Protein AF-A0A6G2DEB3-F1 (afdb_monomer_lite)

Foldseek 3Di:
DQVVCVVVDDPDDDDDDPDPLLVVLVVCVVVVHQEDEDAPPDDPVVVVVNCVSNPRGHYHYDYCPVVVVVVDDDPVRVVVVVLLVVLQVVLVVVLVVVDDPPDDPVNSQVSSQVSSVVSPDPTDPDRDDDD

Structure (mmCIF, N/CA/C/O backbone):
data_AF-A0A6G2DEB3-F1
#
_entry.id   AF-A0A6G2DEB3-F1
#
loop_
_atom_site.group_PDB
_atom_site.id
_atom_site.type_symbol
_atom_site.label_atom_id
_atom_site.label_alt_id
_atom_site.label_comp_id
_atom_site.label_asym_id
_atom_site.label_entity_id
_atom_site.label_seq_id
_atom_site.pdbx_PDB_ins_code
_atom_site.Cartn_x
_atom_site.Cartn_y
_atom_site.Cartn_z
_atom_site.occupancy
_atom_site.B_iso_or_equiv
_atom_site.auth_seq_id
_atom_site.auth_comp_id
_atom_site.auth_asym_id
_atom_site.auth_atom_id
_atom_site.pdbx_PDB_model_num
ATOM 1 N N . TYR A 1 1 ? -14.029 15.409 -1.869 1.00 71.56 1 TYR A N 1
ATOM 2 C CA . TYR A 1 1 ? -13.903 14.253 -0.960 1.00 71.56 1 TYR A CA 1
ATOM 3 C C . TYR A 1 1 ? -15.184 13.427 -0.877 1.00 71.56 1 TYR A C 1
ATOM 5 O O . TYR A 1 1 ? -15.167 12.327 -1.400 1.00 71.56 1 TYR A O 1
ATOM 13 N N . ILE A 1 2 ? -16.314 13.939 -0.364 1.00 86.38 2 ILE A N 1
ATOM 14 C CA . ILE A 1 2 ? -17.564 13.143 -0.225 1.00 86.38 2 ILE A CA 1
ATOM 15 C C . ILE A 1 2 ? -18.067 12.544 -1.554 1.00 86.38 2 ILE A C 1
ATOM 17 O O . ILE A 1 2 ? -18.515 11.404 -1.584 1.00 86.38 2 ILE A O 1
ATOM 21 N N . ILE A 1 3 ? -17.989 13.299 -2.657 1.00 87.75 3 ILE A N 1
ATOM 22 C CA . ILE A 1 3 ? -18.421 12.818 -3.983 1.00 87.75 3 ILE A CA 1
ATOM 23 C C . ILE A 1 3 ? -17.578 11.618 -4.442 1.00 87.75 3 ILE A C 1
ATOM 25 O O . ILE A 1 3 ? -18.152 10.634 -4.891 1.00 87.75 3 ILE A O 1
ATOM 29 N N . ALA A 1 4 ? -16.253 11.674 -4.272 1.00 89.69 4 ALA A N 1
ATOM 30 C CA . ALA A 1 4 ? -15.354 10.571 -4.621 1.00 89.69 4 ALA A CA 1
ATOM 31 C C . ALA A 1 4 ? -15.609 9.341 -3.734 1.00 89.69 4 ALA A C 1
ATOM 33 O O . ALA A 1 4 ? -15.809 8.251 -4.253 1.00 89.69 4 ALA A O 1
ATOM 34 N N . ALA A 1 5 ? -15.757 9.527 -2.415 1.00 89.00 5 ALA A N 1
ATOM 35 C CA . ALA A 1 5 ? -16.084 8.433 -1.495 1.00 89.00 5 ALA A CA 1
ATOM 36 C C . ALA A 1 5 ? -17.380 7.699 -1.893 1.00 89.00 5 ALA A C 1
ATOM 38 O O . ALA A 1 5 ? -17.433 6.473 -1.861 1.00 89.00 5 ALA A O 1
ATOM 39 N N . LYS A 1 6 ? -18.408 8.436 -2.341 1.00 89.81 6 LYS A N 1
ATOM 40 C CA . LYS A 1 6 ? -19.673 7.866 -2.842 1.00 89.81 6 LYS A CA 1
ATOM 41 C C . LYS A 1 6 ? -19.533 7.088 -4.152 1.00 89.81 6 LYS A C 1
ATOM 43 O O . LYS A 1 6 ? -20.399 6.276 -4.452 1.00 89.81 6 LYS A O 1
ATOM 48 N N . GLN A 1 7 ? -18.515 7.387 -4.954 1.00 92.62 7 GLN A N 1
ATOM 49 C CA . GLN A 1 7 ? -18.269 6.729 -6.239 1.00 92.62 7 GLN A CA 1
ATOM 50 C C . GLN A 1 7 ? -17.363 5.504 -6.089 1.00 92.62 7 GLN A C 1
ATOM 52 O O . GLN A 1 7 ? -17.539 4.529 -6.810 1.00 92.62 7 GLN A O 1
ATOM 57 N N . GLU A 1 8 ? -16.408 5.561 -5.163 1.00 92.00 8 GLU A N 1
ATOM 58 C CA . GLU A 1 8 ? -15.361 4.548 -4.996 1.00 92.00 8 GLU A CA 1
ATOM 59 C C . GLU A 1 8 ? -15.717 3.474 -3.960 1.00 92.00 8 GLU A C 1
ATOM 61 O O . GLU A 1 8 ? -15.093 2.417 -3.937 1.00 92.00 8 GLU A O 1
ATOM 66 N N . THR A 1 9 ? -16.724 3.713 -3.113 1.00 91.12 9 THR A N 1
ATOM 67 C CA . THR A 1 9 ? -17.142 2.764 -2.072 1.00 91.12 9 THR A CA 1
ATOM 68 C C . THR A 1 9 ? -18.605 2.359 -2.230 1.00 91.12 9 THR A C 1
ATOM 70 O O . THR A 1 9 ? -19.446 3.128 -2.695 1.00 91.12 9 THR A O 1
ATOM 73 N N . SER A 1 10 ? -18.924 1.128 -1.830 1.00 92.19 10 SER A N 1
ATOM 74 C CA . SER A 1 10 ? -20.292 0.609 -1.767 1.00 92.19 10 SER A CA 1
ATOM 75 C C . SER A 1 10 ? -20.467 -0.213 -0.491 1.00 92.19 10 SER A C 1
ATOM 77 O O . SER A 1 10 ? -19.505 -0.799 -0.003 1.00 92.19 10 SER A O 1
ATOM 79 N N . GLY A 1 11 ? -21.675 -0.227 0.079 1.00 93.62 11 GLY A N 1
ATOM 80 C CA . GLY A 1 11 ? -21.955 -0.960 1.322 1.00 93.62 11 GLY A CA 1
ATOM 81 C C . GLY A 1 11 ? -21.525 -0.257 2.617 1.00 93.62 11 GLY A C 1
ATOM 82 O O . GLY A 1 11 ? -21.642 -0.858 3.679 1.00 93.62 11 GLY A O 1
ATOM 83 N N . PHE A 1 12 ? -21.081 1.003 2.551 1.00 93.06 12 PHE A N 1
ATOM 84 C CA . PHE A 1 12 ? -20.682 1.800 3.715 1.00 93.06 12 PHE A CA 1
ATOM 85 C C . PHE A 1 12 ? -21.546 3.056 3.876 1.00 93.06 12 PHE A C 1
ATOM 87 O O . PHE A 1 12 ? -21.952 3.679 2.891 1.00 93.06 12 PHE A O 1
ATOM 94 N N . GLU A 1 13 ? -21.792 3.452 5.125 1.00 91.38 13 GLU A N 1
ATOM 95 C CA . GLU A 1 13 ? -22.311 4.781 5.453 1.00 91.38 13 GLU A CA 1
ATOM 96 C C . GLU A 1 13 ? -21.170 5.804 5.408 1.00 91.38 13 GLU A C 1
ATOM 98 O O . GLU A 1 13 ? -20.100 5.589 5.976 1.00 91.38 13 GLU A O 1
ATOM 103 N N . ILE A 1 14 ? -21.392 6.928 4.723 1.00 92.19 14 ILE A N 1
ATOM 104 C CA . ILE A 1 14 ? -20.373 7.968 4.557 1.00 92.19 14 ILE A CA 1
ATOM 105 C C . ILE A 1 14 ? -20.660 9.105 5.528 1.00 92.19 14 ILE A C 1
ATOM 107 O O . ILE A 1 14 ? -21.591 9.887 5.320 1.00 92.19 14 ILE A O 1
ATOM 111 N N . VAL A 1 15 ? -19.802 9.229 6.537 1.00 91.25 15 VAL A N 1
ATOM 112 C CA . VAL A 1 15 ? -19.813 10.325 7.509 1.00 91.25 15 VAL A CA 1
ATOM 113 C C . VAL A 1 15 ? -18.652 11.271 7.209 1.00 91.25 15 VAL A C 1
ATOM 115 O O . VAL A 1 15 ? -17.530 10.833 6.962 1.00 91.25 15 VAL A O 1
ATOM 118 N N . ALA A 1 16 ? -18.919 12.577 7.193 1.00 89.94 16 ALA A N 1
ATOM 119 C CA . ALA A 1 16 ? -17.908 13.602 6.963 1.00 89.94 16 ALA A CA 1
ATOM 120 C C . ALA A 1 16 ? -17.914 14.602 8.117 1.00 89.94 16 ALA A C 1
ATOM 122 O O . ALA A 1 16 ? -18.879 15.345 8.284 1.00 89.94 16 ALA A O 1
ATOM 123 N N . ASP A 1 17 ? -16.821 14.632 8.871 1.00 92.69 17 ASP A N 1
ATOM 124 C CA . ASP A 1 17 ? -16.627 15.520 10.015 1.00 92.69 17 ASP A CA 1
ATOM 125 C C . ASP A 1 17 ? -15.169 16.012 10.063 1.00 92.69 17 ASP A C 1
ATOM 127 O O . ASP A 1 17 ? -14.313 15.526 9.320 1.00 92.69 17 ASP A O 1
ATOM 131 N N . ARG A 1 18 ? -14.894 17.021 10.893 1.00 91.44 18 ARG A N 1
ATOM 132 C CA . ARG A 1 18 ? -13.545 17.547 11.142 1.00 91.44 18 ARG A CA 1
ATOM 133 C C . ARG A 1 18 ? -12.824 16.821 12.278 1.00 91.44 18 ARG A C 1
ATOM 135 O O . ARG A 1 18 ? -11.612 16.987 12.379 1.00 91.44 18 ARG A O 1
ATOM 142 N N . ASP A 1 19 ? -13.548 16.080 13.114 1.00 94.00 19 ASP A N 1
ATOM 143 C CA . ASP A 1 19 ? -13.000 15.256 14.191 1.00 94.00 19 ASP A CA 1
ATOM 144 C C . ASP A 1 19 ? -13.452 13.799 14.023 1.00 94.00 19 ASP A C 1
ATOM 146 O O . ASP A 1 19 ? -14.505 13.368 14.501 1.00 94.00 19 ASP A O 1
ATOM 150 N N . GLU A 1 20 ? -12.638 13.025 13.307 1.00 94.50 20 GLU A N 1
ATOM 151 C CA . GLU A 1 20 ? -12.912 11.624 13.008 1.00 94.50 20 GLU A CA 1
ATOM 152 C C . GLU A 1 20 ? -13.014 10.757 14.270 1.00 94.50 20 GLU A C 1
ATOM 154 O O . GLU A 1 20 ? -13.835 9.841 14.327 1.00 94.50 20 GLU A O 1
ATOM 159 N N . LEU A 1 21 ? -12.221 11.055 15.304 1.00 95.81 21 LEU A N 1
ATOM 160 C CA . LEU A 1 21 ? -12.185 10.254 16.526 1.00 95.81 21 LEU A CA 1
ATOM 161 C C . LEU A 1 21 ? -13.448 10.472 17.362 1.00 95.81 21 LEU A C 1
ATOM 163 O O . LEU A 1 21 ? -13.985 9.508 17.906 1.00 95.81 21 LEU A O 1
ATOM 167 N N . ALA A 1 22 ? -13.964 11.703 17.423 1.00 94.75 22 ALA A N 1
ATOM 168 C CA . ALA A 1 22 ? -15.231 11.992 18.093 1.00 94.75 22 ALA A CA 1
ATOM 169 C C . ALA A 1 22 ? -16.414 11.277 17.418 1.00 94.75 22 ALA A C 1
ATOM 171 O O . ALA A 1 22 ? -17.261 10.698 18.104 1.00 94.75 22 ALA A O 1
ATOM 172 N N . VAL A 1 23 ? -16.444 11.260 16.080 1.00 95.75 23 VAL A N 1
ATOM 173 C CA . VAL A 1 23 ? -17.454 10.516 15.310 1.00 95.75 23 VAL A CA 1
ATOM 174 C C . VAL A 1 23 ? -17.374 9.020 15.604 1.00 95.75 23 VAL A C 1
ATOM 176 O O . VAL A 1 23 ? -18.387 8.410 15.945 1.00 95.75 23 VAL A O 1
ATOM 179 N N . ILE A 1 24 ? -16.176 8.431 15.526 1.00 95.62 24 ILE A N 1
ATOM 180 C CA . ILE A 1 24 ? -15.971 7.003 15.806 1.00 95.62 24 ILE A CA 1
ATOM 181 C C . ILE A 1 24 ? -16.395 6.669 17.243 1.00 95.62 24 ILE A C 1
ATOM 183 O O . ILE A 1 24 ? -17.064 5.661 17.456 1.00 95.62 24 ILE A O 1
ATOM 187 N N . ALA A 1 25 ? -16.074 7.520 18.224 1.00 94.38 25 ALA A N 1
ATOM 188 C CA . ALA A 1 25 ? -16.468 7.315 19.618 1.00 94.38 25 ALA A CA 1
ATOM 189 C C . ALA A 1 25 ? -17.997 7.299 19.790 1.00 94.38 25 ALA A C 1
ATOM 191 O O . ALA A 1 25 ? -18.522 6.473 20.539 1.00 94.38 25 ALA A O 1
ATOM 192 N N . GLY A 1 26 ? -18.710 8.178 19.075 1.00 94.00 26 GLY A N 1
ATOM 193 C CA . GLY A 1 26 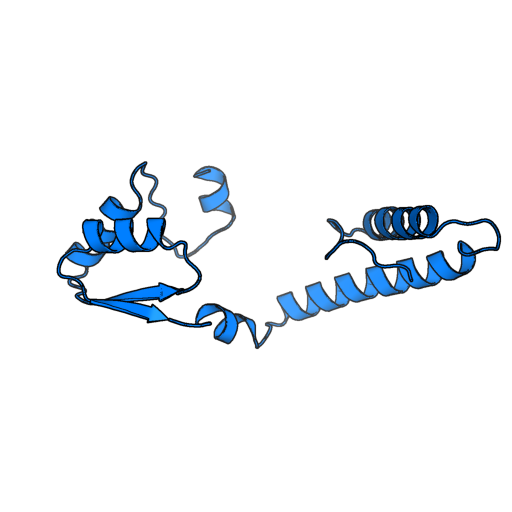? -20.173 8.186 19.024 1.00 94.00 26 GLY A CA 1
ATOM 194 C C . GLY A 1 26 ? -20.735 6.880 18.461 1.00 94.00 26 GLY A C 1
ATOM 195 O O . GLY A 1 26 ? -21.539 6.231 19.124 1.00 94.00 26 GLY A O 1
ATOM 196 N N . ILE A 1 27 ? -20.232 6.440 17.304 1.00 94.75 27 ILE A N 1
ATOM 197 C CA . ILE A 1 27 ? -20.656 5.187 16.656 1.00 94.75 27 ILE A CA 1
ATOM 198 C C . ILE A 1 27 ? -20.417 3.984 17.577 1.00 94.75 27 ILE A C 1
ATOM 200 O O . ILE A 1 27 ? -21.308 3.166 17.788 1.00 94.75 27 ILE A O 1
ATOM 204 N N . VAL A 1 28 ? -19.229 3.888 18.173 1.00 95.12 28 VAL A N 1
ATOM 205 C CA . VAL A 1 28 ? -18.851 2.793 19.080 1.00 95.12 28 VAL A CA 1
ATOM 206 C C . VAL A 1 28 ? -19.764 2.742 20.303 1.00 95.12 28 VAL A C 1
ATOM 208 O O . VAL A 1 28 ? -20.204 1.660 20.701 1.00 95.12 28 VAL A O 1
ATOM 211 N N . LYS A 1 29 ? -20.096 3.910 20.864 1.00 94.06 29 LYS A N 1
ATOM 212 C CA . LYS A 1 29 ? -21.036 4.033 21.978 1.00 94.06 29 LYS A CA 1
ATOM 213 C C . LYS A 1 29 ? -22.448 3.604 21.577 1.00 94.06 29 LYS A C 1
ATOM 215 O O . LYS A 1 29 ? -23.062 2.834 22.313 1.00 94.06 29 LYS A O 1
ATOM 220 N N . ASP A 1 30 ? -22.944 4.066 20.433 1.00 95.44 30 ASP A N 1
ATOM 221 C CA . ASP A 1 30 ? -24.287 3.746 19.936 1.00 95.44 30 ASP A CA 1
ATOM 222 C C . ASP A 1 30 ? -24.431 2.252 19.598 1.00 95.44 30 ASP A C 1
ATOM 224 O O . ASP A 1 30 ? -25.493 1.663 19.799 1.00 95.44 30 ASP A O 1
ATOM 228 N N . MET A 1 31 ? -23.341 1.609 19.168 1.00 95.62 31 MET A N 1
ATOM 229 C CA . MET A 1 31 ? -23.264 0.162 18.946 1.00 95.62 31 MET A CA 1
ATOM 230 C C . MET A 1 31 ? -23.055 -0.656 20.234 1.00 95.62 31 MET A C 1
ATOM 232 O O . MET A 1 31 ? -23.098 -1.885 20.185 1.00 95.62 31 MET A O 1
ATOM 236 N N . GLY A 1 32 ? -22.814 -0.012 21.382 1.00 96.12 32 GLY A N 1
ATOM 237 C CA . GLY A 1 32 ? -22.553 -0.688 22.657 1.00 96.12 32 GLY A CA 1
ATOM 238 C C . GLY A 1 32 ? -21.244 -1.489 22.686 1.00 96.12 32 GLY A C 1
ATOM 239 O O . GLY A 1 32 ? -21.132 -2.457 23.440 1.00 96.12 32 GLY A O 1
ATOM 240 N N . LEU A 1 33 ? -20.266 -1.122 21.856 1.00 96.31 33 LEU A N 1
ATOM 241 C CA . LEU A 1 33 ? -18.973 -1.798 21.777 1.00 96.31 33 LEU A CA 1
ATOM 242 C C . LEU A 1 33 ? -18.033 -1.292 22.879 1.00 96.31 33 LEU A C 1
ATOM 244 O O . LEU A 1 33 ? -17.983 -0.104 23.185 1.00 96.31 33 LEU A O 1
ATOM 248 N N . THR A 1 34 ? -17.252 -2.200 23.463 1.00 95.88 34 THR A N 1
ATOM 249 C CA . THR A 1 34 ? -16.304 -1.892 24.552 1.00 95.88 34 THR A CA 1
ATOM 250 C C . THR A 1 34 ? -14.841 -2.056 24.148 1.00 95.88 34 THR A C 1
ATOM 252 O O . THR A 1 34 ? -13.949 -1.666 24.899 1.00 95.88 34 THR A O 1
ATOM 255 N N . ARG A 1 35 ? -14.588 -2.623 22.964 1.00 95.88 35 ARG A N 1
ATOM 256 C CA . ARG A 1 35 ? -13.258 -2.894 22.416 1.00 95.88 35 ARG A CA 1
ATOM 257 C C . ARG A 1 35 ? -13.195 -2.439 20.962 1.00 95.88 35 ARG A C 1
ATOM 259 O O . ARG A 1 35 ? -14.105 -2.740 20.193 1.00 95.88 35 ARG A O 1
ATOM 266 N N . ILE A 1 36 ? -12.109 -1.765 20.590 1.00 96.00 36 ILE A N 1
ATOM 267 C CA . ILE A 1 36 ? -11.825 -1.328 19.218 1.00 96.00 36 ILE A CA 1
ATOM 268 C C . ILE A 1 36 ? -10.505 -1.954 18.770 1.00 96.00 36 ILE A C 1
ATOM 270 O O . ILE A 1 36 ? -9.481 -1.770 19.424 1.00 96.00 36 ILE A O 1
ATOM 274 N N . GLY A 1 37 ? -10.532 -2.672 17.646 1.00 96.25 37 GLY A N 1
ATOM 275 C CA . GLY A 1 37 ? -9.323 -3.106 16.948 1.00 96.25 37 GLY A CA 1
ATOM 276 C C . GLY A 1 37 ? -8.761 -1.985 16.074 1.00 96.25 37 GLY A C 1
ATOM 277 O O . GLY A 1 37 ? -9.534 -1.295 15.412 1.00 96.25 37 GLY A O 1
ATOM 278 N N . PHE A 1 38 ? -7.442 -1.806 16.053 1.00 96.44 38 PHE A N 1
ATOM 279 C CA . PHE A 1 38 ? -6.772 -0.851 15.161 1.00 96.44 38 PHE A CA 1
ATOM 280 C C . PHE A 1 38 ? -5.456 -1.426 14.638 1.00 96.44 38 PHE A C 1
ATOM 282 O O . PHE A 1 38 ? -4.820 -2.209 15.339 1.00 96.44 38 PHE A O 1
ATOM 289 N N . GLU A 1 39 ? -5.042 -1.039 13.432 1.00 96.00 39 GLU A N 1
ATOM 290 C CA . GLU A 1 39 ? -3.734 -1.430 12.894 1.00 96.00 39 GLU A CA 1
ATOM 291 C C . GLU A 1 39 ? -2.620 -0.690 13.633 1.00 96.00 39 GLU A C 1
ATOM 293 O O . GLU A 1 39 ? -2.663 0.533 13.772 1.00 96.00 39 GLU A O 1
ATOM 298 N N . ASP A 1 40 ? -1.639 -1.425 14.151 1.00 95.38 40 ASP A N 1
ATOM 299 C CA . ASP A 1 40 ? -0.591 -0.871 15.017 1.00 95.38 40 ASP A CA 1
ATOM 300 C C . ASP A 1 40 ? 0.486 -0.061 14.271 1.00 95.38 40 ASP A C 1
ATOM 302 O O . ASP A 1 40 ? 1.314 0.599 14.903 1.00 95.38 40 ASP A O 1
ATOM 306 N N . GLU A 1 41 ? 0.406 0.002 12.941 1.00 95.50 41 GLU A N 1
ATOM 307 C CA . GLU A 1 41 ? 1.211 0.868 12.073 1.00 95.50 41 GLU A CA 1
ATOM 308 C C . GLU A 1 41 ? 0.705 2.326 12.053 1.00 95.50 41 GLU A C 1
ATOM 310 O O . GLU A 1 41 ? 0.469 2.935 11.009 1.00 95.50 41 GLU A O 1
ATOM 315 N N . ILE A 1 42 ? 0.552 2.922 13.238 1.00 96.12 42 ILE A N 1
ATOM 316 C CA . ILE A 1 42 ? 0.175 4.330 13.421 1.00 96.12 42 ILE A CA 1
ATOM 317 C C . ILE A 1 42 ? 1.278 5.124 14.116 1.00 96.12 42 ILE A C 1
ATOM 319 O O . ILE A 1 42 ? 2.129 4.594 14.831 1.00 96.12 42 ILE A O 1
ATOM 323 N N . SER A 1 43 ? 1.254 6.448 13.950 1.00 97.69 43 SER A N 1
ATOM 324 C CA . SER A 1 43 ? 2.163 7.309 14.700 1.00 97.69 43 SER A CA 1
ATOM 325 C C . SER A 1 43 ? 1.825 7.296 16.193 1.00 97.69 43 SER A C 1
ATOM 327 O O . SER A 1 43 ? 0.660 7.258 16.597 1.00 97.69 43 SER A O 1
ATOM 329 N N . VAL A 1 44 ? 2.855 7.421 17.032 1.00 97.88 44 VAL A N 1
ATOM 330 C CA . VAL A 1 44 ? 2.690 7.500 18.494 1.00 97.88 44 VAL A CA 1
ATOM 331 C C . VAL A 1 44 ? 1.779 8.670 18.892 1.00 97.88 44 VAL A C 1
ATOM 333 O O . VAL A 1 44 ? 0.957 8.549 19.798 1.00 97.88 44 VAL A O 1
ATOM 336 N N . SER A 1 45 ? 1.871 9.804 18.188 1.00 98.12 45 SER A N 1
ATOM 337 C CA . SER A 1 45 ? 1.008 10.963 18.438 1.00 98.12 45 SER A CA 1
ATOM 338 C C . SER A 1 45 ? -0.462 10.686 18.112 1.00 98.12 45 SER A C 1
ATOM 340 O O . SER A 1 45 ? -1.340 11.132 18.853 1.00 98.12 45 SER A O 1
ATOM 342 N N . TYR A 1 46 ? -0.748 9.935 17.044 1.00 97.25 46 TYR A N 1
ATOM 343 C CA . TYR A 1 46 ? -2.110 9.518 16.718 1.00 97.25 46 TYR A CA 1
ATOM 344 C C . TYR A 1 46 ? -2.648 8.520 17.747 1.00 97.25 46 TYR A C 1
ATOM 346 O O . TYR A 1 46 ? -3.760 8.701 18.239 1.00 97.25 46 TYR A O 1
ATOM 354 N N . TYR A 1 47 ? -1.828 7.555 18.176 1.00 97.50 47 TYR A N 1
ATOM 355 C CA . TYR A 1 47 ? -2.193 6.623 19.244 1.00 97.50 47 TYR A CA 1
ATOM 356 C C . TYR A 1 47 ? -2.577 7.349 20.545 1.00 97.50 47 TYR A C 1
ATOM 358 O O . TYR A 1 47 ? -3.607 7.044 21.142 1.00 97.50 47 TYR A O 1
ATOM 366 N N . HIS A 1 48 ? -1.834 8.381 20.957 1.00 97.44 48 HIS A N 1
ATOM 367 C CA . HIS A 1 48 ? -2.207 9.186 22.128 1.00 97.44 48 HIS A CA 1
ATOM 368 C C . HIS A 1 48 ? -3.531 9.945 21.955 1.00 97.44 48 HIS A C 1
ATOM 370 O O . HIS A 1 48 ? -4.311 10.036 22.906 1.00 97.44 48 HIS A O 1
ATOM 376 N N . ARG A 1 49 ? -3.827 10.461 20.752 1.00 97.38 49 ARG A N 1
ATOM 377 C CA . ARG A 1 49 ? -5.144 11.056 20.455 1.00 97.38 49 ARG A CA 1
ATOM 378 C C . ARG A 1 49 ? -6.261 10.019 20.575 1.00 97.38 49 ARG A C 1
ATOM 380 O O . ARG A 1 49 ? -7.288 10.323 21.174 1.00 97.38 49 ARG A O 1
ATOM 387 N N . MET A 1 50 ? -6.046 8.805 20.064 1.00 97.19 50 MET A N 1
ATOM 388 C CA . MET A 1 50 ? -6.994 7.695 20.202 1.00 97.19 50 MET A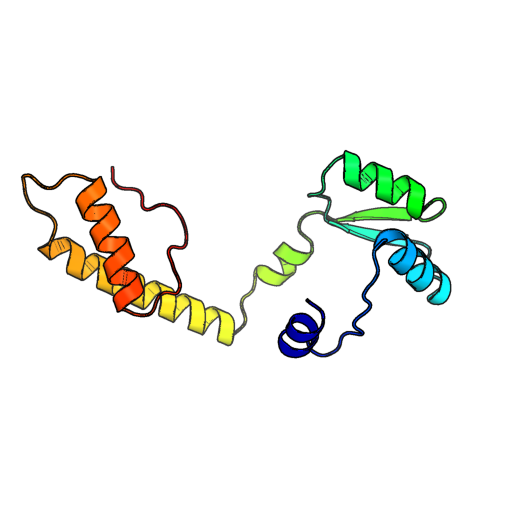 CA 1
ATOM 389 C C . MET A 1 50 ? -7.225 7.338 21.671 1.00 97.1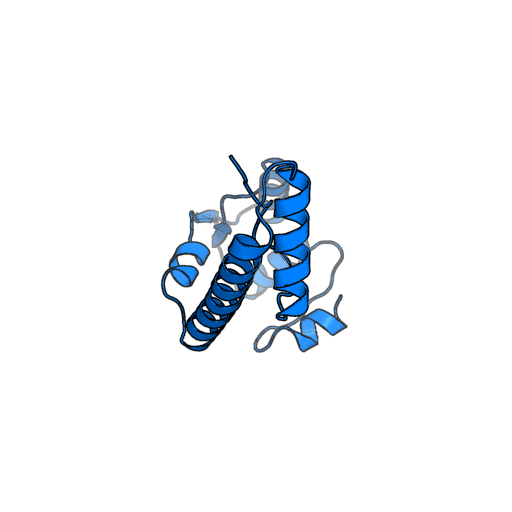9 50 MET A C 1
ATOM 391 O O . MET A 1 50 ? -8.371 7.239 22.090 1.00 97.19 50 MET A O 1
ATOM 395 N N . GLN A 1 51 ? -6.166 7.214 22.479 1.00 96.44 51 GLN A N 1
ATOM 396 C CA . GLN A 1 51 ? -6.287 6.928 23.915 1.00 96.44 51 GLN A CA 1
ATOM 397 C C . GLN A 1 51 ? -7.133 7.974 24.653 1.00 96.44 51 GLN A C 1
ATOM 399 O O . GLN A 1 51 ? -7.921 7.619 25.526 1.00 96.44 51 GLN A O 1
ATOM 404 N N . ALA A 1 52 ? -6.985 9.255 24.302 1.00 96.25 52 ALA A N 1
ATOM 405 C CA . ALA A 1 52 ? -7.785 10.326 24.885 1.00 96.25 52 ALA A CA 1
ATOM 406 C C . ALA A 1 52 ? -9.250 10.289 24.410 1.00 96.25 52 ALA A C 1
ATOM 408 O O . ALA A 1 52 ? -10.160 10.394 25.230 1.00 96.25 52 ALA A O 1
ATOM 409 N N . ALA A 1 53 ? -9.484 10.124 23.104 1.00 96.12 53 ALA A N 1
ATOM 410 C CA . ALA A 1 53 ? -10.825 10.116 22.514 1.00 96.12 53 ALA A CA 1
ATOM 411 C C . ALA A 1 53 ? -11.648 8.873 22.895 1.00 96.12 53 ALA A C 1
ATOM 413 O O . ALA A 1 53 ? -12.867 8.946 23.033 1.00 96.12 53 ALA A O 1
ATOM 414 N N . PHE A 1 54 ? -10.977 7.741 23.096 1.00 96.25 54 PHE A N 1
ATOM 415 C CA . PHE A 1 54 ? -11.576 6.441 23.389 1.00 96.25 54 PHE A CA 1
ATOM 416 C C . PHE A 1 54 ? -11.358 6.018 24.847 1.00 96.25 54 PHE A C 1
ATOM 418 O O . PHE A 1 54 ? -11.286 4.829 25.156 1.00 96.25 54 PHE A O 1
ATOM 425 N N . ALA A 1 55 ? -11.235 6.987 25.758 1.00 94.38 55 ALA A N 1
ATOM 426 C CA . ALA A 1 55 ? -11.035 6.717 27.175 1.00 94.38 55 ALA A CA 1
ATOM 427 C C . ALA A 1 55 ? -12.140 5.799 27.732 1.00 94.38 55 ALA A C 1
ATOM 429 O O . ALA A 1 55 ? -13.331 6.092 27.625 1.00 94.38 55 ALA A O 1
ATOM 430 N N . GLY A 1 56 ? -11.733 4.687 28.349 1.00 92.75 56 GLY A N 1
ATOM 431 C CA . GLY A 1 56 ? -12.647 3.668 28.878 1.00 92.75 56 GLY A CA 1
ATOM 432 C C . GLY A 1 56 ? -12.989 2.538 27.903 1.00 92.75 56 GLY A C 1
ATOM 433 O O . GLY A 1 56 ? -13.660 1.593 28.310 1.00 92.75 56 GLY A O 1
ATOM 434 N N . LEU A 1 57 ? -12.507 2.595 26.659 1.00 95.81 57 LEU A N 1
ATOM 435 C CA . LEU A 1 57 ? -12.557 1.483 25.712 1.00 95.81 57 LEU A CA 1
ATOM 436 C C . LEU A 1 57 ? -11.241 0.699 25.725 1.00 95.81 57 LEU A C 1
ATOM 438 O O . LEU A 1 57 ? -10.171 1.250 25.984 1.00 95.81 57 LEU A O 1
ATOM 442 N N . ASP A 1 58 ? -11.321 -0.592 25.417 1.00 96.56 58 ASP A N 1
ATOM 443 C CA . ASP A 1 58 ? -10.148 -1.436 25.208 1.00 96.56 58 ASP A CA 1
ATOM 444 C C . ASP A 1 58 ? -9.626 -1.251 23.775 1.00 96.56 58 ASP A C 1
ATOM 446 O O . ASP A 1 58 ? -10.248 -1.699 22.808 1.00 96.56 58 ASP A O 1
ATOM 450 N N . LEU A 1 59 ? -8.500 -0.550 23.634 1.00 97.25 59 LEU A N 1
ATOM 451 C CA . LEU A 1 59 ? -7.812 -0.392 22.355 1.00 97.25 59 LEU A CA 1
ATOM 452 C C . LEU A 1 59 ? -6.927 -1.610 22.108 1.00 97.25 59 LEU A C 1
ATOM 454 O O . LEU A 1 59 ? -5.898 -1.794 22.758 1.00 97.25 59 LEU A O 1
ATOM 458 N N . PHE A 1 60 ? -7.332 -2.431 21.146 1.00 96.75 60 PHE A N 1
ATOM 459 C CA . PHE A 1 60 ? -6.695 -3.698 20.837 1.00 96.75 60 PHE A CA 1
ATOM 460 C C . PHE A 1 60 ? -5.847 -3.568 19.561 1.00 96.75 60 PHE A C 1
ATOM 462 O O . PHE A 1 60 ? -6.412 -3.536 18.464 1.00 96.75 60 PHE A O 1
ATOM 469 N N . PRO A 1 61 ? -4.507 -3.480 19.667 1.00 97.00 61 PRO A N 1
ATOM 470 C CA . PRO A 1 61 ? -3.650 -3.407 18.490 1.00 97.00 61 PRO A CA 1
ATOM 471 C C . PRO A 1 61 ? -3.763 -4.696 17.678 1.00 97.00 61 PRO A C 1
ATOM 473 O O . PRO A 1 61 ? -3.814 -5.797 18.233 1.00 97.00 61 PRO A O 1
ATOM 476 N N . GLN A 1 62 ? -3.822 -4.554 16.363 1.00 97.31 62 GLN A N 1
ATOM 477 C CA . GLN A 1 62 ? -3.832 -5.631 15.389 1.00 97.31 62 GLN A CA 1
ATOM 478 C C . GLN A 1 62 ? -2.646 -5.452 14.452 1.00 97.31 62 GLN A C 1
ATOM 480 O O . GLN A 1 62 ? -2.531 -4.434 13.778 1.00 97.31 62 GLN A O 1
ATOM 485 N N . THR A 1 63 ? -1.791 -6.464 14.388 1.00 95.81 63 THR A N 1
ATOM 486 C CA . THR A 1 63 ? -0.661 -6.486 13.464 1.00 95.81 63 THR A CA 1
ATOM 487 C C . THR A 1 63 ? -1.086 -7.207 12.191 1.00 95.81 63 THR A C 1
ATOM 489 O O . THR A 1 63 ? -1.553 -8.346 12.255 1.00 95.81 63 THR A O 1
ATOM 492 N N . GLN A 1 64 ? -0.901 -6.566 11.037 1.00 94.56 64 GLN A N 1
ATOM 493 C CA . GLN A 1 64 ? -1.076 -7.177 9.713 1.00 94.56 64 GLN A CA 1
ATOM 494 C C . GLN A 1 64 ? -2.474 -7.767 9.429 1.00 94.56 64 GLN A C 1
ATOM 496 O O . GLN A 1 64 ? -2.614 -8.750 8.691 1.00 94.56 64 GLN A O 1
ATOM 501 N N . PHE A 1 65 ? -3.530 -7.216 10.038 1.00 95.19 65 PHE A N 1
ATOM 502 C CA . PHE A 1 65 ? -4.879 -7.767 9.892 1.00 95.19 65 PHE A CA 1
ATOM 503 C C . PHE A 1 65 ? -5.388 -7.639 8.453 1.00 95.19 65 PHE A C 1
ATOM 505 O O . PHE A 1 65 ? -5.847 -8.625 7.868 1.00 95.19 65 PHE A O 1
ATOM 512 N N . VAL A 1 66 ? -5.269 -6.450 7.854 1.00 95.00 66 VAL A N 1
ATOM 513 C CA . VAL A 1 66 ? -5.689 -6.225 6.466 1.00 95.00 66 VAL A CA 1
ATOM 514 C C . VAL A 1 66 ? -4.720 -6.901 5.491 1.00 95.00 66 VAL A C 1
ATOM 516 O O . VAL A 1 66 ? -5.152 -7.457 4.480 1.00 95.00 66 VAL A O 1
ATOM 519 N N . GLU A 1 67 ? -3.424 -6.948 5.799 1.00 95.56 67 GLU A N 1
ATOM 520 C CA . GLU A 1 67 ? -2.400 -7.661 5.024 1.00 95.56 67 GLU A CA 1
ATOM 521 C C . GLU A 1 67 ? -2.730 -9.149 4.891 1.00 95.56 67 GLU A C 1
ATOM 523 O O . GLU A 1 67 ? -2.566 -9.720 3.809 1.00 95.56 67 GLU A O 1
ATOM 528 N N . GLY A 1 68 ? -3.246 -9.767 5.958 1.00 95.75 68 GLY A N 1
ATOM 529 C CA . GLY A 1 68 ? -3.725 -11.147 5.934 1.00 95.75 68 GLY A CA 1
ATOM 530 C C . GLY A 1 68 ? -4.838 -11.362 4.905 1.00 95.75 68 GLY A C 1
ATOM 531 O O . GLY A 1 68 ? -4.805 -12.342 4.161 1.00 95.75 68 GLY A O 1
ATOM 532 N N . LEU A 1 69 ? -5.777 -10.416 4.796 1.00 94.38 69 LEU A N 1
ATOM 533 C CA . LEU A 1 69 ? -6.846 -10.452 3.790 1.00 94.38 69 LEU A CA 1
ATOM 534 C C . LEU A 1 69 ? -6.302 -10.232 2.372 1.00 94.38 69 LEU A C 1
ATOM 536 O O . LEU A 1 69 ? -6.697 -10.932 1.446 1.00 94.38 69 LEU A O 1
ATOM 540 N N . ARG A 1 70 ? -5.345 -9.312 2.206 1.00 96.81 70 ARG A N 1
ATOM 541 C CA . ARG A 1 70 ? -4.707 -8.989 0.914 1.00 96.81 70 ARG A CA 1
ATOM 542 C C . ARG A 1 70 ? -3.728 -10.062 0.432 1.00 96.81 70 ARG A C 1
ATOM 544 O O . ARG A 1 70 ? -3.172 -9.959 -0.668 1.00 96.81 70 ARG A O 1
ATOM 551 N N . MET A 1 71 ? -3.449 -11.084 1.241 1.00 97.06 71 MET A N 1
ATOM 552 C CA . MET A 1 71 ? -2.497 -12.139 0.900 1.00 97.06 71 MET A CA 1
ATOM 553 C C . MET A 1 71 ? -2.990 -12.987 -0.277 1.00 97.06 71 MET A C 1
ATOM 555 O O . MET A 1 71 ? -2.214 -13.238 -1.207 1.00 97.06 71 MET A O 1
ATOM 559 N N . ILE A 1 72 ? -4.267 -13.372 -0.266 1.00 97.62 72 ILE A N 1
ATOM 560 C CA . ILE A 1 72 ? -4.908 -14.168 -1.317 1.00 97.62 72 ILE A CA 1
ATOM 561 C C . ILE A 1 72 ? -5.684 -13.227 -2.231 1.00 97.62 72 ILE A C 1
ATOM 563 O O . ILE A 1 72 ? -6.581 -12.530 -1.778 1.00 97.62 72 ILE A O 1
ATOM 567 N N . LYS A 1 73 ? -5.302 -13.198 -3.508 1.00 97.94 73 LYS A N 1
ATOM 568 C CA . LYS A 1 73 ? -5.856 -12.267 -4.496 1.00 97.94 73 LYS A CA 1
ATOM 569 C C . LYS A 1 73 ? -7.120 -12.863 -5.094 1.00 97.94 73 LYS A C 1
ATOM 571 O O . LYS A 1 73 ? -7.161 -14.071 -5.342 1.00 97.94 73 LYS A O 1
ATOM 576 N N . ASP A 1 74 ? -8.102 -12.022 -5.371 1.00 98.19 74 ASP A N 1
ATOM 577 C CA . ASP A 1 74 ? -9.238 -12.398 -6.197 1.00 98.19 74 ASP A CA 1
ATOM 578 C C . ASP A 1 74 ? -8.876 -12.424 -7.699 1.00 98.19 74 ASP A C 1
ATOM 580 O O . ASP A 1 74 ? -7.780 -12.047 -8.127 1.00 98.19 74 ASP A O 1
ATOM 584 N N . GLU A 1 75 ? -9.799 -12.909 -8.531 1.00 98.38 75 GLU A N 1
ATOM 585 C CA . GLU A 1 75 ? -9.569 -13.043 -9.974 1.00 98.38 75 GLU A CA 1
ATOM 586 C C . GLU A 1 75 ? -9.374 -11.695 -10.688 1.00 98.38 75 GLU A C 1
ATOM 588 O O . GLU A 1 75 ? -8.618 -11.615 -11.662 1.00 98.38 75 GLU A O 1
ATOM 593 N N . ALA A 1 76 ? -10.028 -10.628 -10.219 1.00 98.00 76 ALA A N 1
ATOM 594 C CA . ALA A 1 76 ? -9.891 -9.301 -10.807 1.00 98.00 76 ALA A CA 1
ATOM 595 C C . ALA A 1 76 ? -8.513 -8.703 -10.482 1.00 98.00 76 ALA A C 1
ATOM 597 O O . ALA A 1 76 ? -7.847 -8.162 -11.371 1.00 98.00 76 ALA A O 1
ATOM 598 N N . GLU A 1 77 ? -8.045 -8.872 -9.246 1.00 98.12 77 GLU A N 1
ATOM 599 C CA . GLU A 1 77 ? -6.702 -8.499 -8.808 1.00 98.12 77 GLU A CA 1
ATOM 600 C C . GLU A 1 77 ? -5.630 -9.279 -9.577 1.00 98.12 77 GLU A C 1
ATOM 602 O O . GLU A 1 77 ? -4.690 -8.685 -10.111 1.00 98.12 77 GLU A O 1
ATOM 607 N N . ILE A 1 78 ? -5.783 -10.601 -9.717 1.00 98.50 78 ILE A N 1
ATOM 608 C CA . ILE A 1 78 ? -4.859 -11.432 -10.504 1.00 98.50 78 ILE A CA 1
ATOM 609 C C . ILE A 1 78 ? -4.823 -10.970 -11.966 1.00 98.50 78 ILE A C 1
ATOM 611 O O . ILE A 1 78 ? -3.743 -10.879 -12.558 1.00 98.50 78 ILE A O 1
ATOM 615 N N . ALA A 1 79 ? -5.974 -10.661 -12.568 1.00 98.44 79 ALA A N 1
ATOM 616 C CA . ALA A 1 79 ? -6.035 -10.151 -13.935 1.00 98.44 79 ALA A CA 1
ATOM 617 C C . ALA A 1 79 ? -5.312 -8.799 -14.080 1.00 98.44 79 ALA A C 1
ATOM 619 O O . ALA A 1 79 ? -4.570 -8.600 -15.047 1.00 98.44 79 ALA A O 1
ATOM 620 N N . ALA A 1 80 ? -5.470 -7.897 -13.108 1.00 98.00 80 ALA A N 1
ATOM 621 C CA . ALA A 1 80 ? -4.764 -6.619 -13.081 1.00 98.00 80 ALA A CA 1
ATOM 622 C C . ALA A 1 80 ? -3.242 -6.805 -12.958 1.00 98.00 80 ALA A C 1
ATOM 624 O O . ALA A 1 80 ? -2.491 -6.198 -13.724 1.00 98.00 80 ALA A O 1
ATOM 625 N N . ILE A 1 81 ? -2.785 -7.697 -12.071 1.00 98.25 81 ILE A N 1
ATOM 626 C CA . ILE A 1 81 ? -1.360 -8.033 -11.914 1.00 98.25 81 ILE A CA 1
ATOM 627 C C . ILE A 1 81 ? -0.799 -8.611 -13.218 1.00 98.25 81 ILE A C 1
ATOM 629 O O . ILE A 1 81 ? 0.238 -8.155 -13.693 1.00 98.25 81 ILE A O 1
ATOM 633 N N . ARG A 1 82 ? -1.504 -9.556 -13.856 1.00 98.44 82 ARG A N 1
ATOM 634 C CA . ARG A 1 82 ? -1.094 -10.125 -15.154 1.00 98.44 82 ARG A CA 1
ATOM 635 C C . ARG A 1 82 ? -0.946 -9.049 -16.227 1.00 98.44 82 ARG A C 1
ATOM 637 O O . ARG A 1 82 ? 0.021 -9.074 -16.986 1.00 98.44 82 ARG A O 1
ATOM 644 N N . LYS A 1 83 ? -1.877 -8.091 -16.280 1.00 98.25 83 LYS A N 1
ATOM 645 C CA . LYS A 1 83 ? -1.794 -6.960 -17.209 1.00 98.25 83 LYS A CA 1
ATOM 646 C C . LYS A 1 83 ? -0.564 -6.097 -16.921 1.00 98.25 83 LYS A C 1
ATOM 648 O O . LYS A 1 83 ? 0.171 -5.791 -17.857 1.00 98.25 83 LYS A O 1
ATOM 653 N N . ALA A 1 84 ? -0.311 -5.756 -15.658 1.00 98.19 84 ALA A N 1
ATOM 654 C CA . ALA A 1 84 ? 0.876 -4.999 -15.265 1.00 98.19 84 ALA A CA 1
ATOM 655 C C . ALA A 1 84 ? 2.171 -5.721 -15.679 1.00 98.19 84 ALA A C 1
ATOM 657 O O . ALA A 1 84 ? 3.004 -5.124 -16.356 1.00 98.19 84 ALA A O 1
ATOM 658 N N . CYS A 1 85 ? 2.288 -7.025 -15.399 1.00 98.12 85 CYS A N 1
ATOM 659 C CA . CYS A 1 85 ? 3.427 -7.836 -15.838 1.00 98.12 85 CYS A CA 1
ATOM 660 C C . CYS A 1 85 ? 3.588 -7.830 -17.363 1.00 98.12 85 CYS A C 1
ATOM 662 O O . CYS A 1 85 ? 4.694 -7.641 -17.851 1.00 98.12 85 CYS A O 1
ATOM 664 N N . SER A 1 86 ? 2.498 -7.958 -18.128 1.00 98.44 86 SER A N 1
ATOM 665 C CA . SER A 1 86 ? 2.577 -7.945 -19.596 1.00 98.44 86 SER A CA 1
ATOM 666 C C . SER A 1 86 ? 3.109 -6.621 -20.161 1.00 98.44 86 SER A C 1
ATOM 668 O O . SER A 1 86 ? 3.836 -6.621 -21.156 1.00 98.44 86 SER A O 1
ATOM 670 N N . ILE A 1 87 ? 2.783 -5.501 -19.506 1.00 98.38 87 ILE A N 1
ATOM 671 C CA . ILE A 1 87 ? 3.296 -4.174 -19.854 1.00 98.38 87 ILE A CA 1
ATOM 672 C C . ILE A 1 87 ? 4.793 -4.100 -19.547 1.00 98.38 87 ILE A C 1
ATOM 674 O O . ILE A 1 87 ? 5.569 -3.707 -20.418 1.00 98.38 87 ILE A O 1
ATOM 678 N N . SER A 1 88 ? 5.206 -4.519 -18.347 1.00 97.19 88 SER A N 1
ATOM 679 C CA . SER A 1 88 ? 6.619 -4.550 -17.956 1.00 97.19 88 SER A CA 1
ATOM 680 C C . SER A 1 88 ? 7.450 -5.453 -18.871 1.00 97.19 88 SER A C 1
ATOM 682 O O . SER A 1 88 ? 8.513 -5.040 -19.326 1.00 97.19 88 SER A O 1
ATOM 684 N N . ASP A 1 89 ? 6.945 -6.637 -19.218 1.00 98.12 89 ASP A N 1
ATOM 685 C CA . ASP A 1 89 ? 7.604 -7.577 -20.128 1.00 98.12 89 ASP A CA 1
ATOM 686 C C . ASP A 1 89 ? 7.818 -6.973 -21.518 1.00 98.12 89 ASP A C 1
ATOM 688 O O . ASP A 1 89 ? 8.862 -7.177 -22.143 1.00 98.12 89 ASP A O 1
ATOM 692 N N . GLN A 1 90 ? 6.825 -6.240 -22.030 1.00 98.38 90 GLN A N 1
ATOM 693 C CA . GLN A 1 90 ? 6.946 -5.590 -23.329 1.00 98.38 90 GLN A CA 1
ATOM 694 C C . GLN A 1 90 ? 7.906 -4.400 -23.281 1.00 98.38 90 GLN A C 1
ATOM 696 O O . GLN A 1 90 ? 8.764 -4.294 -24.152 1.00 98.38 90 GLN A O 1
ATOM 701 N N . ALA A 1 91 ? 7.817 -3.551 -22.255 1.00 97.50 91 ALA A N 1
ATOM 702 C CA . ALA A 1 91 ? 8.747 -2.438 -22.077 1.00 97.50 91 ALA A CA 1
ATOM 703 C C . ALA A 1 91 ? 10.196 -2.927 -21.923 1.00 97.50 91 ALA A C 1
ATOM 705 O O . ALA A 1 91 ? 11.109 -2.326 -22.485 1.00 97.50 91 ALA A O 1
ATOM 706 N N . PHE A 1 92 ? 10.404 -4.047 -21.226 1.00 96.50 92 PHE A N 1
ATOM 707 C CA . PHE A 1 92 ? 11.712 -4.681 -21.104 1.00 96.50 92 PHE A CA 1
ATOM 708 C C . PHE A 1 92 ? 12.247 -5.156 -22.458 1.00 96.50 92 PHE A C 1
ATOM 710 O O . PHE A 1 92 ? 13.394 -4.866 -22.788 1.00 96.50 92 PHE A O 1
ATOM 717 N N . ARG A 1 93 ? 11.422 -5.829 -23.276 1.00 98.19 93 ARG A N 1
ATOM 718 C CA . ARG A 1 93 ? 11.812 -6.224 -24.642 1.00 98.19 93 ARG A CA 1
ATOM 719 C C . ARG A 1 93 ? 12.216 -5.020 -25.488 1.00 98.19 93 ARG A C 1
ATOM 721 O O . ARG A 1 93 ? 13.267 -5.058 -26.115 1.00 98.19 93 ARG A O 1
ATOM 728 N N . ASP A 1 94 ? 11.428 -3.951 -25.447 1.00 98.00 94 ASP A N 1
ATOM 729 C CA . ASP A 1 94 ? 11.715 -2.720 -26.188 1.00 98.00 94 ASP A CA 1
ATOM 730 C C . ASP A 1 94 ? 13.009 -2.044 -25.675 1.00 98.00 94 ASP A C 1
ATOM 732 O O . ASP A 1 94 ? 13.756 -1.439 -26.446 1.00 98.00 94 ASP A O 1
ATOM 736 N N . ALA A 1 95 ? 13.322 -2.181 -24.381 1.00 96.75 95 ALA A N 1
ATOM 737 C CA . ALA A 1 95 ? 14.549 -1.648 -23.795 1.00 96.75 95 ALA A CA 1
ATOM 738 C C . ALA A 1 95 ? 15.806 -2.385 -24.273 1.00 96.75 95 ALA A C 1
ATOM 740 O O . ALA A 1 95 ? 16.848 -1.747 -24.419 1.00 96.75 95 ALA A O 1
ATOM 741 N N . LEU A 1 96 ? 15.725 -3.687 -24.578 1.00 96.56 96 LEU A N 1
ATOM 742 C CA . LEU A 1 96 ? 16.864 -4.445 -25.117 1.00 96.56 96 LEU A CA 1
ATOM 743 C C . LEU A 1 96 ? 17.387 -3.845 -26.431 1.00 96.56 96 LEU A C 1
ATOM 745 O O . LEU A 1 96 ? 18.596 -3.813 -26.647 1.00 96.56 96 LEU A O 1
ATOM 749 N N . ASP A 1 97 ? 16.497 -3.309 -27.270 1.00 96.69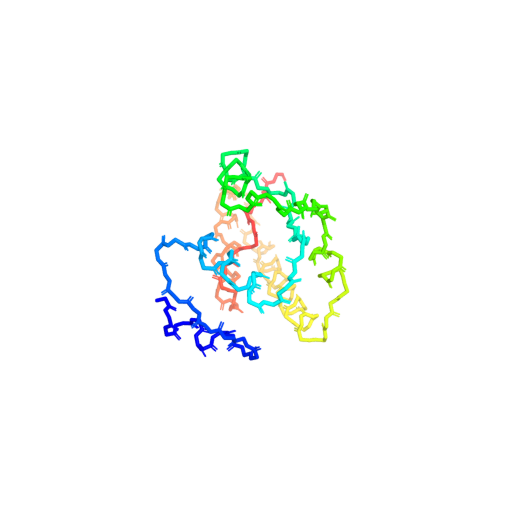 97 ASP A N 1
ATOM 750 C CA . ASP A 1 97 ? 16.869 -2.632 -28.519 1.00 96.69 97 ASP A CA 1
ATOM 751 C C . ASP A 1 97 ? 17.388 -1.201 -28.293 1.00 96.69 97 ASP A C 1
ATOM 753 O O . ASP A 1 97 ? 18.130 -0.652 -29.120 1.00 96.69 97 ASP A O 1
ATOM 757 N N . PHE A 1 98 ? 16.991 -0.577 -27.181 1.00 97.25 98 PHE A N 1
ATOM 758 C CA . PHE A 1 98 ? 17.391 0.777 -26.805 1.00 97.25 98 PHE A CA 1
ATOM 759 C C . PHE A 1 98 ? 18.775 0.824 -26.142 1.00 97.25 98 PHE A C 1
ATOM 761 O O . PHE A 1 98 ? 19.541 1.766 -26.377 1.00 97.25 98 PHE A O 1
ATOM 768 N N . ILE A 1 99 ? 19.115 -0.187 -25.340 1.00 97.31 99 ILE A N 1
ATOM 769 C CA . ILE A 1 99 ? 20.377 -0.271 -24.598 1.00 97.31 99 ILE A CA 1
ATOM 770 C C . ILE A 1 99 ? 21.549 -0.443 -25.567 1.00 97.31 99 ILE A C 1
ATOM 772 O O . ILE A 1 99 ? 21.662 -1.436 -26.286 1.00 97.31 99 ILE A O 1
ATOM 776 N N . LYS A 1 100 ? 22.454 0.540 -25.580 1.00 97.12 100 LYS A N 1
ATOM 777 C CA . LYS A 1 100 ? 23.648 0.572 -26.439 1.00 97.12 100 LYS A CA 1
ATOM 778 C C . LYS A 1 100 ? 24.807 1.267 -25.722 1.00 97.12 100 LYS A C 1
ATOM 780 O O . LYS A 1 100 ? 24.555 2.115 -24.862 1.00 97.12 100 LYS A O 1
ATOM 785 N N . PRO A 1 101 ? 26.071 0.980 -26.091 1.00 97.50 101 PRO A N 1
ATOM 786 C CA . PRO A 1 101 ? 27.211 1.739 -25.588 1.00 97.50 101 PRO A CA 1
ATOM 787 C C . PRO A 1 101 ? 27.005 3.249 -25.758 1.00 97.50 101 PRO A C 1
ATOM 789 O O . PRO A 1 101 ? 26.577 3.708 -26.817 1.00 97.50 101 PRO A O 1
ATOM 792 N N . GLY A 1 102 ? 27.307 4.011 -24.707 1.00 96.81 102 GLY A N 1
ATOM 793 C CA . GLY A 1 102 ? 27.088 5.459 -24.659 1.00 96.81 102 GLY A CA 1
ATOM 794 C C . GLY A 1 102 ? 25.739 5.887 -24.074 1.00 96.81 102 GLY A C 1
ATOM 795 O O . GLY A 1 102 ? 25.556 7.080 -23.856 1.00 96.81 102 GLY A O 1
ATOM 796 N N . LYS A 1 103 ? 24.823 4.951 -23.782 1.00 97.31 103 LYS A N 1
ATOM 797 C CA . LYS A 1 103 ? 23.623 5.224 -22.981 1.00 97.31 103 LYS A CA 1
ATOM 798 C C . LYS A 1 103 ? 23.924 5.154 -21.491 1.00 97.31 103 LYS A C 1
ATOM 800 O O . LYS A 1 103 ? 24.574 4.223 -21.025 1.00 97.31 103 LYS A O 1
ATOM 805 N N . THR A 1 104 ? 23.435 6.145 -20.762 1.00 97.50 104 THR A N 1
ATOM 806 C CA . THR A 1 104 ? 23.475 6.197 -19.300 1.00 97.50 104 THR A CA 1
ATOM 807 C C . THR A 1 104 ? 22.330 5.391 -18.691 1.00 97.50 104 THR A C 1
ATOM 809 O O . THR A 1 104 ? 21.289 5.191 -19.320 1.00 97.50 104 THR A O 1
ATOM 812 N N . GLU A 1 105 ? 22.493 4.973 -17.438 1.00 97.19 105 GLU A N 1
ATOM 813 C CA . GLU A 1 105 ? 21.433 4.311 -16.667 1.00 97.19 105 GLU A CA 1
ATOM 814 C C . GLU A 1 105 ? 20.163 5.170 -16.631 1.00 97.19 105 GLU A C 1
ATOM 816 O O . GLU A 1 105 ? 19.085 4.698 -16.973 1.00 97.19 105 GLU A O 1
ATOM 821 N N . ILE A 1 106 ? 20.279 6.469 -16.339 1.00 96.62 106 ILE A N 1
ATOM 822 C CA . ILE A 1 106 ? 19.106 7.350 -16.267 1.00 96.62 106 ILE A CA 1
ATOM 823 C C . ILE A 1 106 ? 18.360 7.469 -17.606 1.00 96.62 106 ILE A C 1
ATOM 825 O O . ILE A 1 106 ? 17.135 7.554 -17.618 1.00 96.62 106 ILE A O 1
ATOM 829 N N . GLU A 1 107 ? 19.057 7.420 -18.748 1.00 97.38 107 GLU A N 1
ATOM 830 C CA . GLU A 1 107 ? 18.398 7.387 -20.061 1.00 97.38 107 GLU A CA 1
ATOM 831 C C . GLU A 1 107 ? 17.577 6.108 -20.258 1.00 97.38 107 GLU A C 1
ATOM 833 O O . GLU A 1 107 ? 16.480 6.168 -20.812 1.00 97.38 107 GLU A O 1
ATOM 838 N N . ILE A 1 108 ? 18.090 4.961 -19.811 1.00 97.06 108 ILE A N 1
ATOM 839 C CA . ILE A 1 108 ? 17.402 3.669 -19.930 1.00 97.06 108 ILE A CA 1
ATOM 840 C C . ILE A 1 108 ? 16.218 3.605 -18.950 1.00 97.06 108 ILE A C 1
ATOM 842 O O . ILE A 1 108 ? 15.141 3.142 -19.324 1.00 97.06 108 ILE A O 1
ATOM 846 N N . ALA A 1 109 ? 16.371 4.125 -17.730 1.00 96.38 109 ALA A N 1
ATOM 847 C CA . ALA A 1 109 ? 15.287 4.203 -16.750 1.00 96.38 109 ALA A CA 1
ATOM 848 C C . ALA A 1 109 ? 14.135 5.088 -17.253 1.00 96.38 109 ALA A C 1
ATOM 850 O O . ALA A 1 109 ? 12.974 4.681 -17.221 1.00 96.38 109 ALA A O 1
ATOM 851 N N . ASN A 1 110 ? 14.457 6.264 -17.801 1.00 96.06 110 ASN A N 1
ATOM 852 C CA . ASN A 1 110 ? 13.464 7.163 -18.393 1.00 96.06 110 ASN A CA 1
ATOM 853 C C . ASN A 1 110 ? 12.763 6.533 -19.601 1.00 96.06 110 ASN A C 1
ATOM 855 O O . ASN A 1 110 ? 11.558 6.715 -19.780 1.00 96.06 110 ASN A O 1
ATOM 859 N N . PHE A 1 111 ? 13.503 5.783 -20.425 1.00 96.94 111 PHE A N 1
ATOM 860 C CA . PHE A 1 111 ? 12.915 5.024 -21.524 1.00 96.94 111 PHE A CA 1
ATOM 861 C C . PHE A 1 111 ? 11.891 4.005 -21.009 1.00 96.94 111 PHE A C 1
ATOM 863 O O . PHE A 1 111 ? 10.779 3.955 -21.530 1.00 96.94 111 PHE A O 1
ATOM 870 N N . LEU A 1 112 ? 12.231 3.233 -19.974 1.00 97.00 112 LEU A N 1
ATOM 871 C CA . LEU A 1 112 ? 11.338 2.232 -19.386 1.00 97.00 112 LEU A CA 1
ATOM 872 C C . LEU A 1 112 ? 10.052 2.851 -18.818 1.00 97.00 112 LEU A C 1
ATOM 874 O O . LEU A 1 112 ? 8.969 2.344 -19.113 1.00 97.00 112 LEU A O 1
ATOM 878 N N . ASP A 1 113 ? 10.143 3.948 -18.058 1.00 95.81 113 ASP A N 1
ATOM 879 C CA . ASP A 1 113 ? 8.963 4.649 -17.517 1.00 95.81 113 ASP A CA 1
ATOM 880 C C . ASP A 1 113 ? 8.047 5.146 -18.634 1.00 95.81 113 ASP A C 1
ATOM 882 O O . ASP A 1 113 ? 6.861 4.802 -18.691 1.00 95.81 113 ASP A O 1
ATOM 886 N N . PHE A 1 114 ? 8.619 5.892 -19.583 1.00 96.44 114 PHE A N 1
ATOM 887 C CA . PHE A 1 114 ? 7.863 6.401 -20.718 1.00 96.44 114 PHE A CA 1
ATOM 888 C C . PHE A 1 114 ? 7.193 5.261 -21.484 1.00 96.44 114 PHE A C 1
ATOM 890 O O . PHE A 1 114 ? 5.998 5.322 -21.782 1.00 96.44 114 PHE A O 1
ATOM 897 N N . ARG A 1 115 ? 7.934 4.178 -21.734 1.00 97.69 115 ARG A N 1
ATOM 898 C CA . ARG A 1 115 ? 7.427 3.064 -22.520 1.00 97.69 115 ARG A CA 1
ATOM 899 C C . ARG A 1 115 ? 6.308 2.304 -21.817 1.00 97.69 115 ARG A C 1
ATOM 901 O O . ARG A 1 115 ? 5.309 1.973 -22.452 1.00 97.69 115 ARG A O 1
ATOM 908 N N . MET A 1 116 ? 6.417 2.067 -20.511 1.00 97.88 116 MET A N 1
ATOM 909 C CA . MET A 1 116 ? 5.334 1.447 -19.740 1.00 97.88 116 MET A CA 1
ATOM 910 C C . MET A 1 116 ? 4.064 2.310 -19.746 1.00 97.88 116 MET A C 1
ATOM 912 O O . MET A 1 116 ? 2.960 1.773 -19.866 1.00 97.88 116 MET A O 1
ATOM 916 N N . ARG A 1 117 ? 4.196 3.641 -19.685 1.00 97.44 117 ARG A N 1
ATOM 917 C CA . ARG A 1 117 ? 3.056 4.568 -19.787 1.00 97.44 117 ARG A CA 1
ATOM 918 C C . ARG A 1 117 ? 2.403 4.539 -21.165 1.00 97.44 117 ARG A C 1
ATOM 920 O O . ARG A 1 117 ? 1.178 4.481 -21.240 1.00 97.44 117 ARG A O 1
ATOM 927 N N . GLU A 1 118 ? 3.187 4.511 -22.243 1.00 97.81 118 GLU A N 1
ATOM 928 C CA . GLU A 1 118 ? 2.656 4.343 -23.606 1.00 97.81 118 GLU A CA 1
ATOM 929 C C . GLU A 1 118 ? 1.860 3.040 -23.766 1.00 97.81 118 GLU A C 1
ATOM 931 O O . GLU A 1 118 ? 0.849 3.006 -24.466 1.00 97.81 118 GLU A O 1
ATOM 936 N N . LEU A 1 119 ? 2.284 1.975 -23.081 1.00 97.81 119 LEU A N 1
ATOM 937 C CA . LEU A 1 119 ? 1.607 0.676 -23.060 1.00 97.81 119 LEU A CA 1
ATOM 938 C C . LEU A 1 119 ? 0.381 0.635 -22.122 1.00 97.81 119 LEU A C 1
ATOM 940 O O . LEU A 1 119 ? -0.296 -0.391 -22.032 1.00 97.81 119 LEU A O 1
ATOM 944 N N . GLY A 1 120 ? 0.058 1.746 -21.454 1.00 96.88 120 GLY A N 1
ATOM 945 C CA . GLY A 1 120 ? -1.154 1.911 -20.653 1.00 96.88 120 GLY A CA 1
ATOM 946 C C . GLY A 1 120 ? -0.976 1.722 -19.147 1.00 96.88 120 GLY A C 1
ATOM 947 O O . GLY A 1 120 ? -1.978 1.546 -18.449 1.00 96.88 120 GLY A O 1
ATOM 948 N N . ALA A 1 121 ? 0.255 1.750 -18.625 1.00 97.12 121 ALA A N 1
ATOM 949 C CA . ALA A 1 121 ? 0.476 1.842 -17.184 1.00 97.12 121 ALA A CA 1
ATOM 950 C C . ALA A 1 121 ? 0.070 3.231 -16.661 1.00 97.12 121 ALA A C 1
ATOM 952 O O . ALA A 1 121 ? 0.378 4.258 -17.268 1.00 97.12 121 ALA A O 1
ATOM 953 N N . SER A 1 122 ? -0.580 3.279 -15.497 1.00 94.50 122 SER A N 1
ATOM 954 C CA . SER A 1 122 ? -0.866 4.539 -14.790 1.00 94.50 122 SER A CA 1
ATOM 955 C C . SER A 1 122 ? 0.404 5.198 -14.232 1.00 94.50 122 SER A C 1
ATOM 957 O O . SER A 1 122 ? 0.464 6.419 -14.062 1.00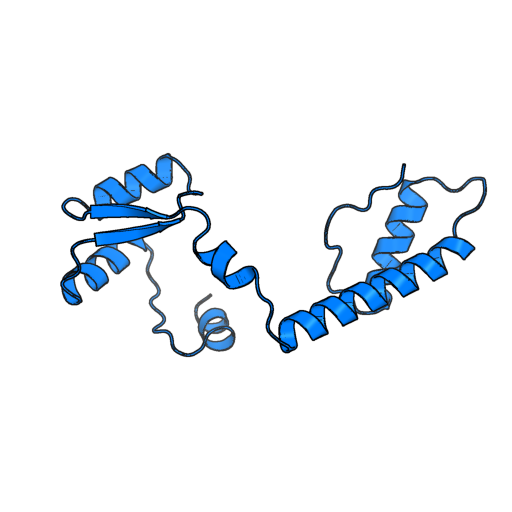 94.50 122 SER A O 1
ATOM 959 N N . GLY A 1 123 ? 1.442 4.400 -13.992 1.00 91.56 123 GLY A N 1
ATOM 960 C CA . GLY A 1 123 ? 2.760 4.831 -13.551 1.00 91.56 123 GLY A CA 1
ATOM 961 C C . GLY A 1 123 ? 3.643 3.638 -13.204 1.00 91.56 123 GLY A C 1
ATOM 962 O O . GLY A 1 123 ? 3.260 2.486 -13.418 1.00 91.56 123 GLY A O 1
ATOM 963 N N . LEU A 1 124 ? 4.819 3.936 -12.658 1.00 90.19 124 LEU A N 1
ATOM 964 C CA . LEU A 1 124 ? 5.733 2.937 -12.117 1.00 90.19 124 LEU A CA 1
ATOM 965 C C . LEU A 1 124 ? 5.241 2.401 -10.770 1.00 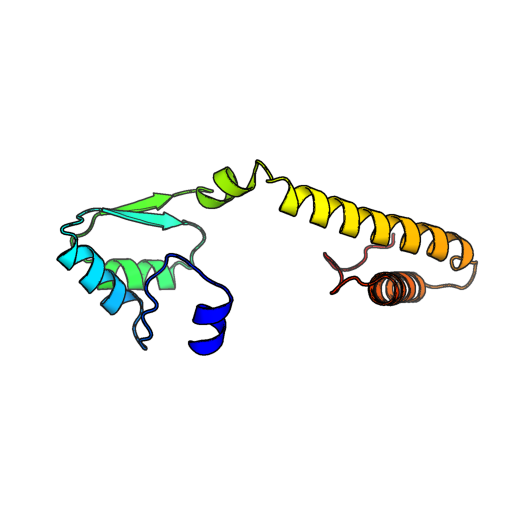90.19 124 LEU A C 1
ATOM 967 O O . LEU A 1 124 ? 4.616 3.121 -9.993 1.00 90.19 124 LEU A O 1
ATOM 971 N N . SER A 1 125 ? 5.590 1.151 -10.472 1.00 92.12 125 SER A N 1
ATOM 972 C CA . SER A 1 125 ? 5.376 0.552 -9.150 1.00 92.12 125 SER A CA 1
ATOM 973 C C . SER A 1 125 ? 6.372 1.046 -8.096 1.00 92.12 125 SER A C 1
ATOM 975 O O . SER A 1 125 ? 6.048 1.051 -6.913 1.00 92.12 125 SER A O 1
ATOM 977 N N . PHE A 1 126 ? 7.586 1.412 -8.514 1.00 93.88 126 PHE A N 1
ATOM 978 C CA . PHE A 1 126 ? 8.680 1.945 -7.696 1.00 93.88 126 PHE A CA 1
ATOM 979 C C . PHE A 1 126 ? 9.730 2.584 -8.621 1.00 93.88 126 PHE A C 1
ATOM 981 O O . PHE A 1 126 ? 9.664 2.411 -9.841 1.00 93.88 126 PHE A O 1
ATOM 988 N N . ASP A 1 127 ? 10.693 3.313 -8.055 1.00 91.69 127 ASP A N 1
ATOM 989 C CA . ASP A 1 127 ? 11.781 3.922 -8.827 1.00 91.69 127 ASP A CA 1
ATOM 990 C C . ASP A 1 127 ? 12.555 2.858 -9.614 1.00 91.69 127 ASP A C 1
ATOM 992 O O . ASP A 1 127 ? 12.973 1.839 -9.067 1.00 91.69 127 ASP A O 1
ATOM 996 N N . THR A 1 128 ? 12.748 3.078 -10.916 1.00 93.31 128 THR A N 1
ATOM 997 C CA . THR A 1 128 ? 13.427 2.087 -11.761 1.00 93.31 128 THR A CA 1
ATOM 998 C C . THR A 1 128 ? 14.888 1.952 -11.340 1.00 93.31 128 THR A C 1
ATOM 1000 O O . THR A 1 128 ? 15.641 2.923 -11.361 1.00 93.31 128 THR A O 1
ATOM 1003 N N . ILE A 1 129 ? 15.290 0.730 -10.990 1.00 93.06 129 ILE A N 1
ATOM 1004 C CA . ILE A 1 129 ? 16.663 0.400 -10.603 1.00 93.06 129 ILE A CA 1
ATOM 1005 C C . ILE A 1 129 ? 17.410 -0.108 -11.838 1.00 93.06 129 ILE A C 1
ATOM 1007 O O . ILE A 1 129 ? 16.979 -1.074 -12.468 1.00 93.06 129 ILE A O 1
ATOM 1011 N N . LEU A 1 130 ? 18.544 0.516 -12.150 1.00 89.31 130 LEU A N 1
ATOM 1012 C CA . LEU A 1 130 ? 19.528 0.035 -13.119 1.00 89.31 130 LEU A CA 1
ATOM 1013 C C . LEU A 1 130 ? 20.894 0.037 -12.444 1.00 89.31 130 LEU A C 1
ATOM 1015 O O . LEU A 1 130 ? 21.258 1.033 -11.824 1.00 89.31 130 LEU A O 1
ATOM 1019 N N . ALA A 1 131 ? 21.579 -1.101 -12.509 1.00 84.25 131 ALA A N 1
ATOM 1020 C CA . ALA A 1 131 ? 22.837 -1.372 -11.824 1.00 84.25 131 ALA A CA 1
ATOM 1021 C C . ALA A 1 131 ? 23.647 -2.427 -12.586 1.00 84.25 131 ALA A C 1
ATOM 1023 O O . ALA A 1 131 ? 23.019 -3.217 -13.334 1.00 84.25 131 ALA A O 1
#

Secondary structure (DSSP, 8-state):
-HHHHHHH--SS-----S-HHHHHHHHHHHTT--EEEEES-S-HHHHHHHHHHTTTSEEEEESSHHHHHHTSPPHHHHHHHHHHHHHHHHHHHHHHHH--TT--HHHHHHHHHHHHHHTT-SS-SSPPP--

Organism: Streptococcus pneumoniae (NCBI:txid1313)

Sequence (131 aa):
YIIAAKQETSGFEIVADRDELAVIAGIVKDMGLTRIGFEDEISVSYYHRMQAAFAGLDLFPQTQFVEGLRMIKDEAEIAAIRKACSISDQAFRDALDFIKPGKTEIEIANFLDFRMRELGASGLSFDTILA

pLDDT: mean 95.34, std 3.42, range [71.56, 98.5]

InterPro domains:
  IPR000587 Creatinase, N-terminal [PF01321] (3-72)
  IPR000994 Peptidase M24 [PF00557] (80-131)
  IPR029149 Creatinase/Aminopeptidase P/Spt16, N-terminal [G3DSA:3.40.350.10] (1-72)
  IPR036005 Creatinase/aminopeptidase-like [G3DSA:3.90.230.10] (73-131)
  IPR036005 Creatinase/aminopeptidase-like [SSF55920] (35-129)
  IPR050659 Peptidase M24B family [PTHR46112] (5-131)

Radius of gyration: 22.69 Å; chains: 1; bounding box: 52×32×57 Å